Protein AF-A0A6B3F9D7-F1 (afdb_monomer)

Foldseek 3Di:
DDDDDDPPDQDCVNVVNDPVVVVVVLVVPPCVPRLVNDDPVRSVVVVVVVVVVVCVVCVVPPPPPPPPPDD

Structure (mmCIF, N/CA/C/O backbone):
data_AF-A0A6B3F9D7-F1
#
_entry.id   AF-A0A6B3F9D7-F1
#
loop_
_atom_site.group_PDB
_atom_site.id
_atom_site.type_symbol
_atom_site.label_atom_id
_atom_site.label_alt_id
_atom_site.label_comp_id
_atom_site.label_asym_id
_atom_site.label_entity_id
_atom_site.label_seq_id
_atom_site.pdbx_PDB_ins_code
_atom_site.Cartn_x
_atom_site.Cartn_y
_atom_site.Cartn_z
_atom_site.occupancy
_atom_site.B_iso_or_equiv
_atom_site.auth_seq_id
_atom_site.auth_comp_id
_atom_site.auth_asym_id
_atom_site.auth_atom_id
_atom_site.pdbx_PDB_model_num
ATOM 1 N N . GLU A 1 1 ? -22.694 -32.680 27.083 1.00 44.41 1 GLU A N 1
ATOM 2 C CA . GLU A 1 1 ? -21.419 -32.129 26.583 1.00 44.41 1 GLU A CA 1
ATOM 3 C C . GLU A 1 1 ? -21.759 -30.995 25.617 1.00 44.41 1 GLU A C 1
ATOM 5 O O . GLU A 1 1 ? -22.265 -31.257 24.541 1.00 44.41 1 GLU A O 1
ATOM 10 N N . GLN A 1 2 ? -22.065 -29.831 26.192 1.00 49.16 2 GLN A N 1
ATOM 11 C CA . GLN A 1 2 ? -21.280 -28.592 26.064 1.00 49.16 2 GLN A CA 1
ATOM 12 C C . GLN A 1 2 ? -21.351 -27.989 24.651 1.00 49.16 2 GLN A C 1
ATOM 14 O O . GLN A 1 2 ? -20.545 -28.294 23.780 1.00 49.16 2 GLN A O 1
ATOM 19 N N . GLY A 1 3 ? -22.358 -27.132 24.453 1.00 48.59 3 GLY A N 1
ATOM 20 C CA . GLY A 1 3 ? -22.423 -26.204 23.334 1.00 48.59 3 GLY A CA 1
ATOM 21 C C . GLY A 1 3 ? -21.549 -24.981 23.604 1.00 48.59 3 GLY A C 1
ATOM 22 O O . GLY A 1 3 ? -21.689 -24.346 24.646 1.00 48.59 3 GLY A O 1
ATOM 23 N N . ALA A 1 4 ? -20.692 -24.657 22.641 1.00 54.50 4 ALA A N 1
ATOM 24 C CA . ALA A 1 4 ? -20.097 -23.340 22.449 1.00 54.50 4 ALA A CA 1
ATOM 25 C C . ALA A 1 4 ? -20.523 -22.880 21.048 1.00 54.50 4 ALA A C 1
ATOM 27 O O . ALA A 1 4 ? -20.265 -23.564 20.054 1.00 54.50 4 ALA A O 1
ATOM 28 N N . GLY A 1 5 ? -21.285 -21.790 20.973 1.00 50.31 5 GLY A N 1
ATOM 29 C CA . GLY A 1 5 ? -21.839 -21.267 19.729 1.00 50.31 5 GLY A CA 1
ATOM 30 C C . GLY A 1 5 ? -20.752 -20.634 18.867 1.00 50.31 5 GLY A C 1
ATOM 31 O O . GLY A 1 5 ? -20.511 -19.439 18.958 1.00 50.31 5 GLY A O 1
ATOM 32 N N . HIS A 1 6 ? -20.115 -21.424 18.004 1.00 58.22 6 HIS A N 1
ATOM 33 C CA . HIS A 1 6 ? -19.168 -20.921 17.012 1.00 58.22 6 HIS A CA 1
ATOM 34 C C . HIS A 1 6 ? -19.962 -20.174 15.928 1.00 58.22 6 HIS A C 1
ATOM 36 O O . HIS A 1 6 ? -20.480 -20.783 14.989 1.00 58.22 6 HIS A O 1
ATOM 42 N N . ALA A 1 7 ? -20.118 -18.855 16.066 1.00 63.25 7 ALA A N 1
ATOM 43 C CA . ALA A 1 7 ? -20.564 -18.035 14.946 1.00 63.25 7 ALA A CA 1
ATOM 44 C C . ALA A 1 7 ? -19.615 -18.316 13.766 1.00 63.25 7 ALA A C 1
ATOM 46 O O . ALA A 1 7 ? -18.399 -18.266 13.965 1.00 63.25 7 ALA A O 1
ATOM 47 N N . PRO A 1 8 ? -20.115 -18.665 12.568 1.00 73.69 8 PRO A N 1
ATOM 48 C CA . PRO A 1 8 ? -19.250 -19.011 11.450 1.00 73.69 8 PRO A CA 1
ATOM 49 C C . PRO A 1 8 ? -18.298 -17.845 11.180 1.00 73.69 8 PRO A C 1
ATOM 51 O O . PRO A 1 8 ? -18.739 -16.727 10.901 1.00 73.69 8 PRO A O 1
ATOM 54 N N . LEU A 1 9 ? -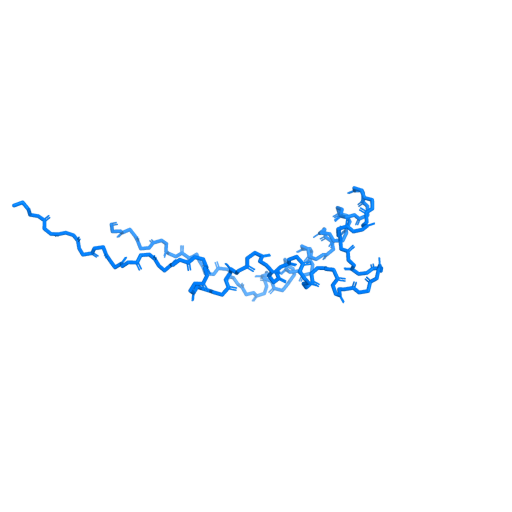16.992 -18.102 11.311 1.00 80.50 9 LEU A N 1
ATOM 55 C CA . LEU A 1 9 ? -15.965 -17.132 10.957 1.00 80.50 9 LEU A CA 1
ATOM 56 C C . LEU A 1 9 ? -16.188 -16.764 9.492 1.00 80.50 9 LEU A C 1
ATOM 58 O O . LEU A 1 9 ? -16.116 -17.625 8.613 1.00 80.50 9 LEU A O 1
ATOM 62 N N . ARG A 1 10 ? -16.520 -15.496 9.239 1.00 81.44 10 ARG A N 1
ATOM 63 C CA . A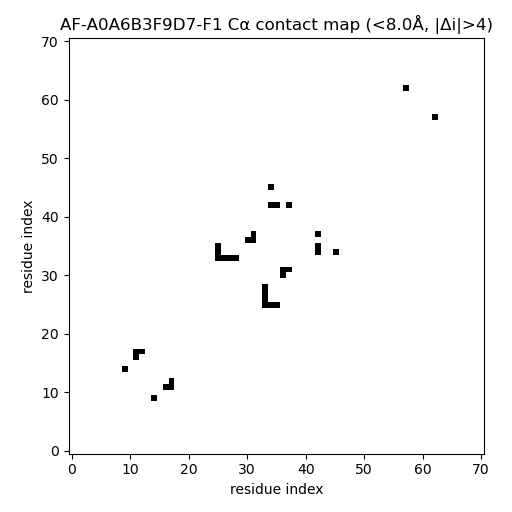RG A 1 10 ? -16.739 -15.006 7.877 1.00 81.44 10 ARG A CA 1
ATOM 64 C C . ARG A 1 10 ? -15.473 -15.243 7.071 1.00 81.44 10 ARG A C 1
ATOM 66 O O . ARG A 1 10 ? -14.375 -14.904 7.519 1.00 81.44 10 ARG A O 1
ATOM 73 N N . THR A 1 11 ? -15.622 -15.820 5.889 1.00 83.94 11 THR A N 1
ATOM 74 C CA . THR A 1 11 ? -14.483 -16.053 5.004 1.00 83.94 11 THR A CA 1
ATOM 75 C C . THR A 1 11 ? -13.896 -14.722 4.528 1.00 83.94 11 THR A C 1
A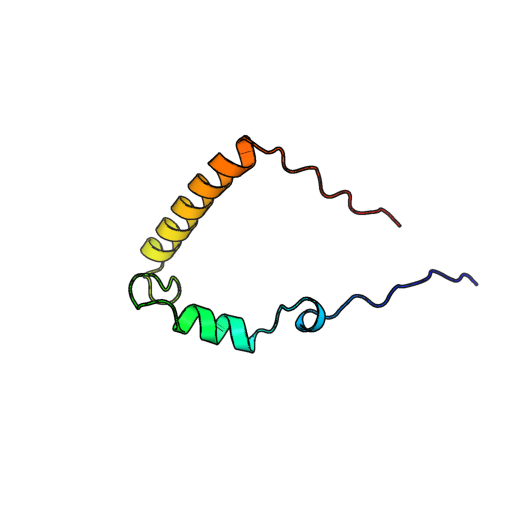TOM 77 O O . THR A 1 11 ? -14.578 -13.695 4.500 1.00 83.94 11 THR A O 1
ATOM 80 N N . ALA A 1 12 ? -12.621 -14.724 4.129 1.00 83.88 12 ALA A N 1
ATOM 81 C CA . ALA A 1 12 ? -11.952 -13.532 3.602 1.00 83.88 12 ALA A CA 1
ATOM 82 C C . ALA A 1 12 ? -12.764 -12.873 2.469 1.00 83.88 12 ALA A C 1
ATOM 84 O O . ALA A 1 12 ? -12.976 -11.661 2.481 1.00 83.88 12 ALA A O 1
ATOM 85 N N . ALA A 1 13 ? -13.329 -13.687 1.571 1.00 82.44 13 ALA A N 1
ATOM 86 C CA . ALA A 1 13 ? -14.191 -13.225 0.489 1.00 82.44 13 ALA A CA 1
ATOM 87 C C . ALA A 1 13 ? -15.456 -12.502 0.994 1.00 82.44 13 ALA A C 1
ATOM 89 O O . ALA A 1 13 ? -15.831 -11.466 0.446 1.00 82.44 13 ALA A O 1
ATOM 90 N N . GLU A 1 14 ? -16.088 -12.989 2.066 1.00 80.62 14 GLU A N 1
ATOM 91 C CA . GLU A 1 14 ? -17.265 -12.350 2.677 1.00 80.62 14 GLU A CA 1
ATOM 92 C C . GLU A 1 14 ? -16.936 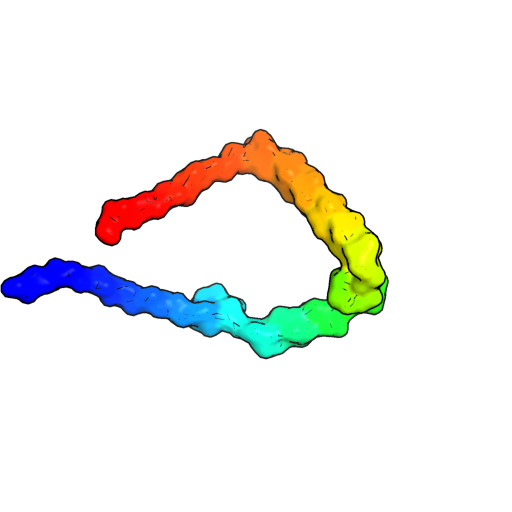-11.043 3.408 1.00 80.62 14 GLU A C 1
ATOM 94 O O . GLU A 1 14 ? -17.796 -10.173 3.538 1.00 80.62 14 GLU A O 1
ATOM 99 N N . LEU A 1 15 ? -15.694 -10.886 3.866 1.00 84.38 15 LEU A N 1
ATOM 100 C CA . LEU A 1 15 ? -15.172 -9.645 4.440 1.00 84.38 15 LEU A CA 1
ATOM 101 C C . LEU A 1 15 ? -14.664 -8.665 3.360 1.00 84.38 15 LEU A C 1
ATOM 103 O O . LEU A 1 15 ? -14.166 -7.591 3.691 1.00 84.38 15 LEU A O 1
ATOM 107 N N . GLY A 1 16 ? -14.790 -9.017 2.073 1.00 79.75 16 GLY A N 1
ATOM 108 C CA . GLY A 1 16 ? -14.328 -8.208 0.940 1.00 79.75 16 GLY A CA 1
ATOM 109 C C . GLY A 1 16 ? -12.831 -8.337 0.632 1.00 79.75 16 GLY A C 1
ATOM 110 O O . GLY A 1 16 ? -12.324 -7.620 -0.234 1.00 79.75 16 GLY A O 1
ATOM 111 N N . PHE A 1 17 ? -12.127 -9.252 1.302 1.00 77.62 17 PHE A N 1
ATOM 112 C CA . PHE A 1 17 ? -10.740 -9.614 1.022 1.00 77.62 17 PHE A CA 1
ATOM 113 C C . PHE A 1 17 ? -10.710 -10.732 -0.028 1.00 77.62 17 PHE A C 1
ATOM 115 O O . PHE A 1 17 ? -10.648 -11.917 0.286 1.00 77.62 17 PHE A O 1
ATOM 122 N N . ASP A 1 18 ? -10.809 -10.330 -1.292 1.00 82.31 18 ASP A N 1
ATOM 123 C CA . ASP A 1 18 ? -10.725 -11.203 -2.464 1.00 82.31 18 ASP A CA 1
ATOM 124 C C . ASP A 1 18 ? -9.396 -10.948 -3.197 1.00 82.31 18 ASP A C 1
ATOM 126 O O . ASP A 1 18 ? -9.158 -9.849 -3.717 1.00 82.31 18 ASP A O 1
ATOM 130 N N . ASP A 1 19 ? -8.516 -11.953 -3.224 1.00 71.88 19 ASP A N 1
ATOM 131 C CA . ASP A 1 19 ? -7.152 -11.857 -3.768 1.00 71.88 19 ASP A CA 1
ATOM 132 C C . ASP A 1 19 ? -7.125 -11.449 -5.247 1.00 71.88 19 ASP A C 1
ATOM 134 O O . ASP A 1 19 ? -6.190 -10.776 -5.700 1.00 71.88 19 ASP A O 1
ATOM 138 N N . THR A 1 20 ? -8.182 -11.774 -6.002 1.00 75.25 20 THR A N 1
ATOM 139 C CA . THR A 1 20 ? -8.279 -11.397 -7.420 1.00 75.25 20 THR A CA 1
ATOM 140 C C . THR A 1 20 ? -8.317 -9.880 -7.623 1.00 75.25 20 THR A C 1
ATOM 142 O O . THR A 1 20 ? -7.817 -9.369 -8.629 1.00 75.25 20 THR A O 1
ATOM 145 N N . ARG A 1 21 ? -8.836 -9.122 -6.650 1.00 72.00 21 ARG A N 1
ATOM 146 C CA . ARG A 1 21 ? -8.966 -7.659 -6.746 1.00 72.00 21 ARG A CA 1
ATOM 147 C C . ARG A 1 21 ? -7.735 -6.922 -6.253 1.00 72.00 21 ARG A C 1
ATOM 149 O O . ARG A 1 21 ? -7.436 -5.848 -6.774 1.00 72.00 21 ARG A O 1
ATOM 156 N N . TYR A 1 22 ? -7.008 -7.477 -5.285 1.00 68.06 22 TYR A N 1
ATOM 157 C CA . TYR A 1 22 ? -5.765 -6.871 -4.802 1.00 68.06 22 TYR A CA 1
ATOM 158 C C . TYR A 1 22 ? -4.708 -6.840 -5.904 1.00 68.06 22 TYR A C 1
ATOM 160 O O . TYR A 1 22 ? -4.114 -5.786 -6.132 1.00 68.06 22 TYR A O 1
ATOM 168 N N . GLY A 1 23 ? -4.570 -7.941 -6.654 1.00 68.19 23 GLY A N 1
ATOM 169 C CA . GLY A 1 23 ? -3.719 -8.034 -7.843 1.00 68.19 23 GLY A CA 1
ATOM 170 C C . GLY A 1 23 ? -4.078 -7.035 -8.946 1.00 68.19 23 GLY A C 1
ATOM 171 O O . GLY A 1 23 ? -3.205 -6.389 -9.525 1.00 68.19 23 GLY A O 1
ATOM 172 N N . ALA A 1 24 ? -5.375 -6.855 -9.195 1.00 66.19 24 ALA A N 1
ATOM 173 C CA . ALA A 1 24 ? -5.866 -5.904 -10.184 1.00 66.19 24 ALA A CA 1
ATOM 174 C C . ALA A 1 24 ? -5.671 -4.446 -9.739 1.00 66.19 24 ALA A C 1
ATOM 176 O O . ALA A 1 24 ? -5.223 -3.622 -10.529 1.00 66.19 24 ALA A O 1
ATOM 177 N N . ARG A 1 25 ? -5.954 -4.118 -8.471 1.00 67.81 25 ARG A N 1
ATOM 178 C CA . ARG A 1 25 ? -5.831 -2.752 -7.941 1.00 67.81 25 ARG A CA 1
ATOM 179 C C . ARG A 1 25 ? -4.373 -2.313 -7.834 1.00 67.81 25 ARG A C 1
ATOM 181 O O . ARG A 1 25 ? -4.070 -1.179 -8.183 1.00 67.81 25 ARG A O 1
ATOM 188 N N . GLN A 1 26 ? -3.472 -3.198 -7.399 1.00 66.69 26 GLN A N 1
ATOM 189 C CA . GLN A 1 26 ? -2.042 -2.881 -7.382 1.00 66.69 26 GLN A CA 1
ATOM 190 C C . GLN A 1 26 ? -1.506 -2.655 -8.801 1.00 66.69 26 GLN A C 1
ATOM 192 O O . GLN A 1 26 ? -0.732 -1.733 -9.005 1.00 66.69 26 GLN A O 1
ATOM 197 N N . ASN A 1 27 ? -1.981 -3.420 -9.792 1.00 65.62 27 ASN A N 1
ATOM 198 C CA . ASN A 1 27 ? -1.599 -3.245 -11.195 1.00 65.62 27 ASN A CA 1
ATOM 199 C C . ASN A 1 27 ? -2.293 -2.051 -11.884 1.00 65.62 27 ASN A C 1
ATOM 201 O O . ASN A 1 27 ? -1.843 -1.605 -12.933 1.00 65.62 27 ASN A O 1
ATOM 205 N N . ALA A 1 28 ? -3.386 -1.542 -11.307 1.00 65.50 28 ALA A N 1
ATOM 206 C CA . ALA A 1 28 ? -4.107 -0.363 -11.785 1.00 65.50 28 ALA A CA 1
ATOM 207 C C . ALA A 1 28 ? -3.534 0.961 -11.250 1.00 65.50 28 ALA A C 1
ATOM 209 O O . ALA A 1 28 ? -3.941 2.027 -11.709 1.00 65.50 28 ALA A O 1
ATOM 210 N N . LEU A 1 29 ? -2.605 0.912 -10.288 1.00 68.31 29 LEU A N 1
ATOM 211 C CA . LEU A 1 29 ? -1.831 2.086 -9.894 1.00 68.31 29 LEU A CA 1
ATOM 212 C C . LEU A 1 29 ? -0.879 2.451 -11.042 1.00 68.31 29 LEU A C 1
ATOM 214 O O . LEU A 1 29 ? -0.254 1.554 -11.619 1.00 68.31 29 LEU A O 1
ATOM 218 N N . PRO A 1 30 ? -0.739 3.741 -11.387 1.00 65.19 30 PRO A N 1
ATOM 219 C CA . PRO A 1 30 ? 0.219 4.162 -12.402 1.00 65.19 30 PRO A CA 1
ATOM 220 C C . PRO A 1 30 ? 1.633 3.703 -12.016 1.00 65.19 30 PRO A C 1
ATOM 222 O O . PRO A 1 30 ? 1.959 3.565 -10.837 1.00 65.19 30 PRO A O 1
ATOM 225 N N . ALA A 1 31 ? 2.485 3.457 -13.016 1.00 62.16 31 ALA A N 1
ATOM 226 C CA . ALA A 1 31 ? 3.769 2.764 -12.857 1.00 62.16 31 ALA A CA 1
ATOM 227 C C . ALA A 1 31 ? 4.750 3.395 -11.837 1.00 62.16 31 ALA A C 1
ATOM 229 O O . ALA A 1 31 ? 5.684 2.720 -11.417 1.00 62.16 31 ALA A O 1
ATOM 230 N N . GLY A 1 32 ? 4.538 4.647 -11.409 1.00 60.16 32 GLY A N 1
ATOM 231 C CA . GLY A 1 32 ? 5.314 5.311 -10.349 1.00 60.16 32 GLY A CA 1
ATOM 232 C C . GLY A 1 32 ? 4.736 5.184 -8.932 1.00 60.16 32 GLY A C 1
ATOM 233 O O . GLY A 1 32 ? 5.456 5.383 -7.961 1.00 60.16 32 GLY A O 1
ATOM 234 N N . GLU A 1 33 ? 3.459 4.827 -8.799 1.00 68.00 33 GLU A N 1
ATOM 235 C CA . GLU A 1 33 ? 2.753 4.682 -7.515 1.00 68.00 33 GLU A CA 1
ATOM 236 C C . GLU A 1 33 ? 2.501 3.210 -7.160 1.00 68.00 33 GLU A C 1
ATOM 238 O O . GLU A 1 33 ? 1.987 2.898 -6.086 1.00 68.00 33 GLU A O 1
ATOM 243 N N . ASN A 1 34 ? 2.857 2.287 -8.058 1.00 75.31 34 ASN A N 1
ATOM 244 C CA . ASN A 1 34 ? 2.740 0.857 -7.832 1.00 75.31 34 ASN A CA 1
ATOM 245 C C . ASN A 1 34 ? 3.952 0.333 -7.032 1.00 75.31 34 ASN A C 1
ATOM 247 O O . ASN A 1 34 ? 5.031 0.141 -7.602 1.00 75.31 34 ASN A O 1
ATOM 251 N N . PRO A 1 35 ? 3.799 0.000 -5.735 1.00 75.19 35 PRO A N 1
ATOM 252 C CA . PRO A 1 35 ? 4.910 -0.461 -4.908 1.00 75.19 35 PRO A CA 1
ATOM 253 C C . PRO A 1 35 ? 5.442 -1.839 -5.326 1.00 75.19 35 PRO A C 1
ATOM 255 O O . PRO A 1 35 ? 6.503 -2.242 -4.855 1.00 75.19 35 PRO A O 1
ATOM 258 N N . ALA A 1 36 ? 4.715 -2.586 -6.165 1.00 77.44 36 ALA A N 1
ATOM 259 C CA . ALA A 1 36 ? 5.171 -3.865 -6.702 1.00 77.44 36 ALA A CA 1
ATOM 260 C C . ALA A 1 36 ? 6.190 -3.700 -7.844 1.00 77.44 36 ALA A C 1
ATOM 262 O O . ALA A 1 36 ? 6.954 -4.629 -8.091 1.00 77.44 36 ALA A O 1
ATOM 263 N N . GLY A 1 37 ? 6.216 -2.538 -8.509 1.00 79.88 37 GLY A N 1
ATOM 264 C CA . GLY A 1 37 ? 7.180 -2.206 -9.565 1.00 79.88 37 GLY A CA 1
ATOM 265 C C . GLY A 1 37 ? 8.434 -1.474 -9.073 1.00 79.88 37 GLY A C 1
ATOM 266 O O . GLY A 1 37 ? 9.348 -1.247 -9.861 1.00 79.88 37 GLY A O 1
ATOM 267 N N . LEU A 1 38 ? 8.487 -1.096 -7.791 1.00 83.50 38 LEU A N 1
ATOM 268 C CA . LEU A 1 38 ? 9.638 -0.416 -7.193 1.00 83.50 38 LEU A CA 1
ATOM 269 C C . LEU A 1 38 ? 10.751 -1.412 -6.821 1.00 83.50 38 LEU A C 1
ATOM 271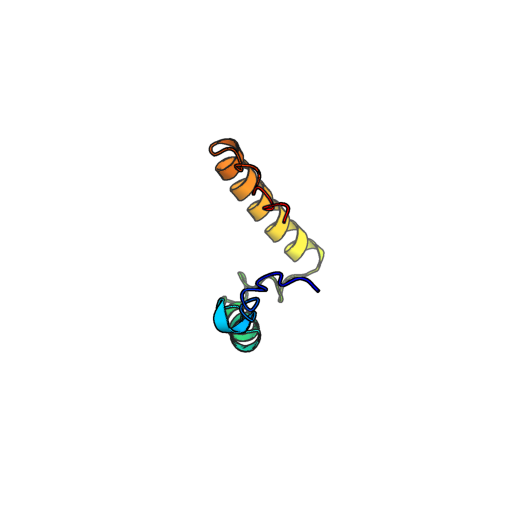 O O . LEU A 1 38 ? 10.479 -2.535 -6.392 1.00 83.50 38 LEU A O 1
ATOM 275 N N . ASP A 1 39 ? 12.005 -0.961 -6.910 1.00 90.25 39 ASP A N 1
ATOM 276 C CA . ASP A 1 39 ? 13.179 -1.647 -6.348 1.00 90.25 39 ASP A CA 1
ATOM 277 C C . ASP A 1 39 ? 12.986 -1.947 -4.840 1.00 90.25 39 ASP A C 1
ATOM 279 O O . ASP A 1 39 ? 12.266 -1.201 -4.165 1.00 90.25 39 ASP A O 1
ATOM 283 N N . PRO A 1 40 ? 13.605 -2.997 -4.260 1.00 88.25 40 PRO A N 1
ATOM 284 C CA . PRO A 1 40 ? 13.502 -3.303 -2.831 1.00 88.25 40 PRO A CA 1
ATOM 285 C C . PRO A 1 40 ? 13.707 -2.109 -1.886 1.00 88.25 40 PRO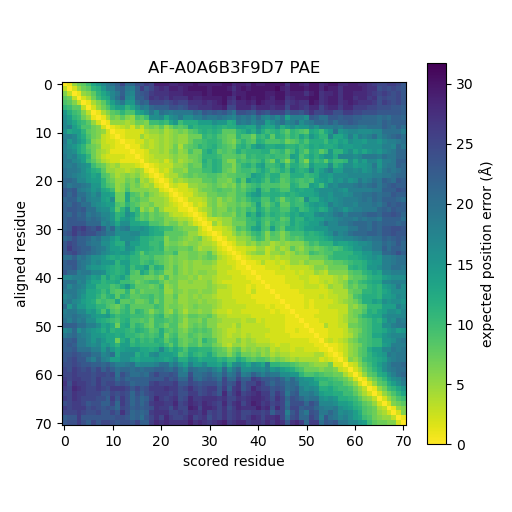 A C 1
ATOM 287 O O . PRO A 1 40 ? 12.991 -2.007 -0.881 1.00 88.25 40 PRO A O 1
ATOM 290 N N . VAL A 1 41 ? 14.631 -1.198 -2.207 1.00 91.44 41 VAL A N 1
ATOM 291 C CA . VAL A 1 41 ? 14.889 0.010 -1.411 1.00 91.44 41 VAL A CA 1
ATOM 292 C C . VAL A 1 41 ? 13.775 1.033 -1.615 1.00 91.44 41 VAL A C 1
ATOM 294 O O . VAL A 1 41 ? 13.195 1.499 -0.636 1.00 91.44 41 VAL A O 1
ATOM 297 N N . GLY A 1 42 ? 13.396 1.316 -2.865 1.00 89.12 42 GLY A N 1
ATOM 298 C CA . GLY A 1 42 ? 12.297 2.241 -3.172 1.00 89.12 42 GLY A CA 1
ATOM 299 C C . GLY A 1 42 ? 10.965 1.794 -2.562 1.00 89.12 42 GLY A C 1
ATOM 300 O O . GLY A 1 42 ? 10.209 2.597 -2.015 1.00 89.12 42 GLY A O 1
ATOM 301 N N . ARG A 1 43 ? 10.710 0.483 -2.555 1.00 88.50 43 ARG A N 1
ATOM 302 C CA . ARG A 1 43 ? 9.537 -0.116 -1.915 1.00 88.50 43 ARG A CA 1
ATOM 303 C C . ARG A 1 43 ? 9.565 0.029 -0.395 1.00 88.50 43 ARG A C 1
ATOM 305 O O . ARG A 1 43 ? 8.508 0.202 0.211 1.00 88.50 43 ARG A O 1
ATOM 312 N N . SER A 1 44 ? 10.742 -0.081 0.219 1.00 88.56 44 SER A N 1
ATOM 313 C CA . SER A 1 44 ? 10.912 0.111 1.663 1.00 88.56 44 SER A CA 1
ATOM 314 C C . SER A 1 44 ? 10.689 1.570 2.055 1.00 88.56 44 SER A C 1
ATOM 316 O O . SER A 1 44 ? 9.928 1.819 2.985 1.00 88.56 44 SER A O 1
ATOM 318 N N . LEU A 1 45 ? 11.229 2.518 1.281 1.00 90.62 45 LEU A N 1
ATOM 319 C CA . LEU A 1 45 ? 11.030 3.953 1.494 1.00 90.62 45 LEU A CA 1
ATOM 320 C C . LEU A 1 45 ? 9.543 4.336 1.435 1.00 90.62 45 LEU A C 1
ATOM 322 O O . LEU A 1 45 ? 9.015 4.899 2.387 1.00 90.62 45 LEU A O 1
ATOM 326 N N . PHE A 1 46 ? 8.821 3.922 0.387 1.00 88.56 46 PHE A N 1
ATOM 327 C CA . PHE A 1 46 ? 7.385 4.211 0.259 1.00 88.56 46 PHE A CA 1
ATOM 328 C C . PHE A 1 46 ? 6.549 3.605 1.404 1.00 88.56 46 PHE A C 1
ATOM 330 O O . PHE A 1 46 ? 5.514 4.142 1.808 1.00 88.56 46 PHE A O 1
ATOM 337 N N . ARG A 1 47 ? 6.974 2.453 1.945 1.00 88.00 47 ARG A N 1
ATOM 338 C CA . ARG A 1 47 ? 6.340 1.852 3.130 1.00 88.00 47 ARG A CA 1
ATOM 339 C C . ARG A 1 47 ? 6.621 2.661 4.392 1.00 88.00 47 ARG A C 1
ATOM 341 O O . ARG 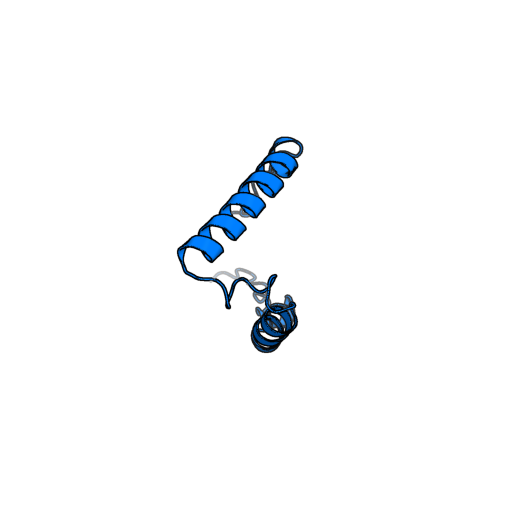A 1 47 ? 5.703 2.821 5.192 1.00 88.00 47 ARG A O 1
ATOM 348 N N . GLU A 1 48 ? 7.845 3.139 4.568 1.00 91.31 48 GLU A N 1
ATOM 349 C CA . GLU A 1 48 ? 8.251 3.941 5.722 1.00 91.31 48 GLU A CA 1
ATOM 350 C C . GLU A 1 48 ? 7.568 5.311 5.734 1.00 91.31 48 GLU A C 1
ATOM 352 O O . GLU A 1 48 ? 6.999 5.682 6.756 1.00 91.31 48 GLU A O 1
ATOM 357 N N . GLU A 1 49 ? 7.493 6.002 4.593 1.00 88.94 49 GLU A N 1
ATOM 358 C CA . GLU A 1 49 ? 6.765 7.273 4.475 1.00 88.94 49 GLU A CA 1
ATOM 359 C C . GLU A 1 49 ? 5.285 7.115 4.832 1.00 88.94 49 GLU A C 1
ATOM 361 O O . GLU A 1 49 ? 4.741 7.879 5.633 1.00 88.94 49 GLU A O 1
ATOM 366 N N . ARG A 1 50 ? 4.628 6.070 4.304 1.00 87.12 50 ARG A N 1
ATOM 367 C CA . ARG A 1 50 ? 3.246 5.762 4.695 1.00 87.12 50 ARG A CA 1
ATOM 368 C C . ARG A 1 50 ? 3.141 5.441 6.177 1.00 87.12 50 ARG A C 1
ATOM 370 O O . ARG A 1 50 ? 2.198 5.899 6.813 1.00 87.12 50 ARG A O 1
ATOM 377 N N . ARG A 1 51 ? 4.081 4.675 6.738 1.00 86.62 51 ARG A N 1
ATOM 378 C CA . ARG A 1 51 ? 4.083 4.364 8.170 1.00 86.62 51 ARG A CA 1
ATOM 379 C C . ARG A 1 51 ? 4.198 5.633 9.004 1.00 86.62 51 ARG A C 1
ATOM 381 O O . ARG A 1 51 ? 3.395 5.777 9.909 1.00 86.62 51 ARG A O 1
ATOM 388 N N . ALA A 1 52 ? 5.117 6.541 8.693 1.00 88.62 52 ALA A N 1
ATO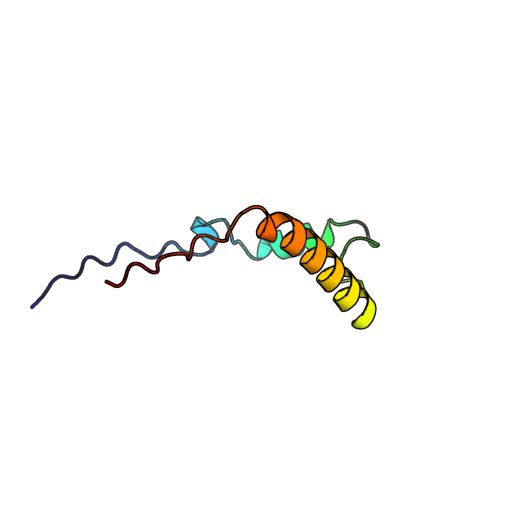M 389 C CA . ALA A 1 52 ? 5.278 7.798 9.420 1.00 88.62 52 ALA A CA 1
ATOM 390 C C . ALA A 1 52 ? 4.023 8.683 9.318 1.00 88.62 52 ALA A C 1
ATOM 392 O O . ALA A 1 52 ? 3.558 9.223 10.320 1.00 88.62 52 ALA A O 1
ATOM 393 N N . ALA A 1 53 ? 3.415 8.776 8.130 1.00 85.44 53 ALA A N 1
ATOM 394 C CA . ALA A 1 53 ? 2.177 9.527 7.925 1.00 85.44 53 ALA A CA 1
ATOM 395 C C . ALA A 1 53 ? 0.977 8.916 8.670 1.00 85.44 53 ALA A C 1
ATOM 397 O O . ALA A 1 53 ? 0.127 9.646 9.184 1.00 85.44 53 ALA A O 1
ATOM 398 N N . LEU A 1 54 ? 0.881 7.583 8.726 1.00 82.56 54 LEU A N 1
ATOM 399 C CA . LEU A 1 54 ? -0.141 6.901 9.519 1.00 82.56 54 LEU A CA 1
ATOM 400 C C . LEU A 1 54 ? 0.152 7.029 11.011 1.00 82.56 54 LEU A C 1
ATOM 402 O O . LEU A 1 54 ? -0.765 7.352 11.746 1.00 82.56 54 LEU A O 1
ATOM 406 N N . GLU A 1 55 ? 1.396 6.836 11.447 1.00 82.12 55 GLU A N 1
ATOM 407 C CA . GLU A 1 55 ? 1.820 6.977 12.841 1.00 82.12 55 GLU A CA 1
ATOM 408 C C . GLU A 1 55 ? 1.475 8.367 13.366 1.00 82.12 55 GLU A C 1
ATOM 410 O O . GLU A 1 55 ? 0.842 8.462 14.410 1.00 82.12 55 GLU A O 1
ATOM 415 N N . ALA A 1 56 ? 1.761 9.423 12.598 1.00 80.38 56 ALA A N 1
ATOM 416 C CA . ALA A 1 56 ? 1.381 10.794 12.925 1.00 80.38 56 ALA A CA 1
ATOM 417 C C . ALA A 1 56 ? -0.143 10.985 13.067 1.00 80.38 56 ALA A C 1
ATOM 419 O O . ALA A 1 56 ? -0.591 11.688 13.971 1.00 80.38 56 ALA A O 1
ATOM 420 N N . GLN A 1 57 ? -0.950 10.339 12.215 1.00 76.12 57 GLN A N 1
ATOM 421 C CA . GLN A 1 57 ? -2.418 10.370 12.316 1.00 76.12 57 GLN A CA 1
ATOM 422 C C . GLN A 1 57 ? -2.943 9.524 13.488 1.00 76.12 57 GLN A C 1
ATOM 424 O O . GLN A 1 57 ? -3.871 9.933 14.178 1.00 76.12 57 GLN A O 1
ATOM 429 N N . THR A 1 58 ? -2.345 8.361 13.746 1.00 69.81 58 THR A N 1
ATOM 430 C CA . THR A 1 58 ? -2.737 7.449 14.831 1.00 69.81 58 THR A CA 1
ATOM 431 C C . THR A 1 58 ? -2.230 7.897 16.198 1.00 69.81 58 THR A C 1
ATOM 433 O O . THR A 1 58 ? -2.839 7.565 17.201 1.00 69.81 58 THR A O 1
ATOM 436 N N . HIS A 1 59 ? -1.163 8.694 16.284 1.00 63.84 59 HIS A N 1
ATOM 437 C CA . HIS A 1 59 ? -0.724 9.265 17.562 1.00 63.84 59 HIS A CA 1
ATOM 438 C C . HIS A 1 59 ? -1.731 10.291 18.103 1.00 63.84 59 HIS A C 1
ATOM 440 O O . HIS A 1 59 ? -1.818 10.490 19.309 1.00 63.84 59 HIS A O 1
ATOM 446 N N . ALA A 1 60 ? -2.511 10.928 17.221 1.00 59.72 60 ALA A N 1
ATOM 447 C CA . ALA A 1 60 ? -3.602 11.824 17.604 1.00 59.72 60 ALA A CA 1
ATOM 448 C C . ALA A 1 60 ? -4.891 11.077 17.995 1.00 59.72 60 ALA A C 1
ATOM 450 O O . ALA A 1 60 ? -5.774 11.655 18.625 1.00 59.72 60 ALA A O 1
ATOM 451 N N . GLN A 1 61 ? -5.004 9.800 17.630 1.00 56.72 61 GLN A N 1
ATOM 452 C CA . GLN A 1 61 ? -6.170 8.971 17.887 1.00 56.72 61 GLN A CA 1
ATOM 453 C C . GLN A 1 61 ? -5.678 7.634 18.422 1.00 56.72 61 GLN A C 1
ATOM 455 O O . GLN A 1 61 ? -5.438 6.714 17.641 1.00 56.72 61 GLN A O 1
ATOM 460 N N . GLU A 1 62 ? -5.489 7.575 19.747 1.00 57.06 62 GLU A N 1
ATOM 461 C CA . GLU A 1 62 ? -5.092 6.370 20.479 1.00 57.06 62 GLU A CA 1
ATOM 462 C C . GLU A 1 62 ? -5.712 5.130 19.814 1.00 57.06 62 GLU A C 1
ATOM 464 O O . GLU A 1 62 ? -6.941 5.078 19.655 1.00 57.06 62 GLU A O 1
ATOM 469 N N . PRO A 1 63 ? -4.908 4.143 19.380 1.00 54.25 63 PRO A N 1
ATOM 470 C CA . PRO A 1 63 ? -5.464 2.879 18.957 1.00 54.25 63 PRO A CA 1
ATOM 471 C C . PRO A 1 63 ? -6.095 2.268 20.204 1.00 54.25 63 PRO A C 1
ATOM 473 O O . PRO A 1 63 ? -5.392 1.725 21.054 1.00 54.25 63 PRO A O 1
ATOM 476 N N . ALA A 1 64 ? -7.421 2.395 20.331 1.00 55.59 64 ALA A N 1
ATOM 477 C CA . ALA A 1 64 ? -8.176 1.647 21.318 1.00 55.59 64 ALA A CA 1
ATOM 478 C C . ALA A 1 64 ? -7.690 0.197 21.207 1.00 55.59 64 ALA A C 1
ATOM 480 O O . ALA A 1 64 ? -7.737 -0.345 20.093 1.00 55.59 64 ALA A O 1
ATOM 481 N N . PRO A 1 65 ? -7.156 -0.408 22.286 1.00 55.66 65 PRO A N 1
ATOM 482 C CA . PRO A 1 65 ? -6.719 -1.787 22.229 1.00 55.66 65 PRO A CA 1
ATOM 483 C C . PRO A 1 65 ? -7.922 -2.568 21.726 1.00 55.66 65 PRO A C 1
ATOM 485 O O . PRO A 1 65 ? -8.9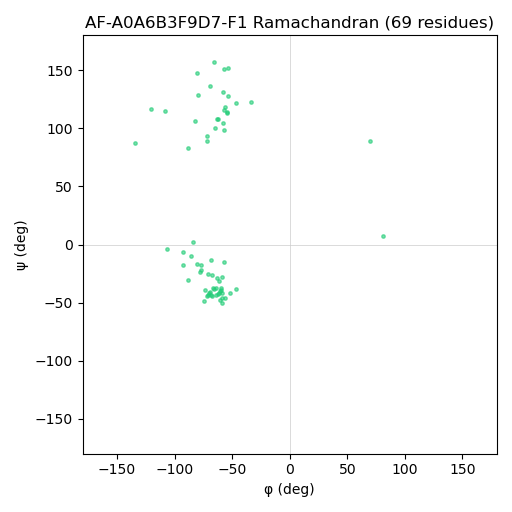65 -2.562 22.383 1.00 55.66 65 PRO A O 1
ATOM 488 N N . GLN A 1 66 ? -7.820 -3.153 20.525 1.00 58.03 66 GLN A N 1
ATOM 489 C CA . GLN A 1 66 ? -8.819 -4.095 20.055 1.00 58.03 66 GLN A CA 1
ATOM 490 C C . GLN A 1 66 ? -8.861 -5.185 21.115 1.00 58.03 66 GLN A C 1
ATOM 492 O O . GLN A 1 66 ? -7.980 -6.045 21.183 1.00 58.03 66 GLN A O 1
ATOM 497 N N . GLN A 1 67 ? -9.850 -5.077 22.000 1.00 53.94 67 GLN A N 1
ATOM 498 C CA . GLN A 1 67 ? -10.185 -6.095 22.961 1.00 53.94 67 GLN A CA 1
ATOM 499 C C . GLN A 1 67 ? -10.480 -7.318 22.111 1.00 53.94 67 GLN A C 1
ATOM 501 O O . GLN A 1 67 ? -11.493 -7.378 21.418 1.00 53.94 67 GLN A O 1
ATOM 506 N N . ARG A 1 68 ? -9.531 -8.256 22.096 1.00 54.12 68 ARG A N 1
ATOM 507 C CA . ARG A 1 68 ? -9.848 -9.646 21.813 1.00 54.12 68 ARG A CA 1
ATOM 508 C C . ARG A 1 68 ? -10.938 -9.979 22.830 1.00 54.12 68 ARG A C 1
ATOM 510 O O . ARG A 1 68 ? -10.628 -9.896 24.020 1.00 54.12 68 ARG A O 1
ATOM 517 N N . PRO A 1 69 ? -12.189 -10.244 22.420 1.00 55.16 69 PRO A N 1
ATOM 518 C CA . PRO A 1 69 ? -13.107 -10.871 23.341 1.00 55.16 69 PRO A CA 1
ATOM 519 C C . PRO A 1 69 ? -12.470 -12.225 23.640 1.00 55.16 69 PRO A C 1
ATOM 521 O O . PRO A 1 69 ? -12.324 -13.061 22.750 1.00 55.16 69 PRO A O 1
ATOM 524 N N . GLU A 1 70 ? -11.939 -12.356 24.851 1.00 58.84 70 GLU A N 1
ATOM 525 C CA . GLU A 1 70 ? -11.664 -13.656 25.432 1.00 58.84 70 GLU A CA 1
ATOM 526 C C . GLU A 1 70 ? -13.020 -14.349 25.579 1.00 58.84 70 GLU A C 1
ATOM 528 O O . GLU A 1 70 ? -13.840 -13.933 26.397 1.00 58.84 70 GLU A O 1
ATOM 533 N N . GLU A 1 71 ? -13.262 -15.353 24.740 1.00 50.06 71 GLU A N 1
ATOM 534 C CA . GLU A 1 71 ? -14.249 -16.412 24.962 1.00 50.06 71 GLU A CA 1
ATOM 535 C C . GLU A 1 71 ? -13.666 -17.744 24.481 1.00 50.06 71 GLU A C 1
ATOM 537 O O . GLU A 1 71 ? -13.186 -17.801 23.323 1.00 50.06 71 GLU A O 1
#

Solvent-accessible surface area (backbone atoms only — not comparable to full-atom values): 4620 Å² total; per-residue (Å²): 138,83,88,75,90,75,71,78,78,76,49,53,59,78,74,70,55,43,72,77,51,54,60,50,53,52,68,66,36,58,82,90,73,19,62,88,74,42,54,77,64,58,34,48,50,59,49,49,54,51,46,54,57,46,48,61,56,40,71,78,44,73,76,71,76,79,73,72,80,88,125

Radius of gyration: 18.68 Å; Cα contacts (8 Å, |Δi|>4): 18; chains: 1; bounding box: 37×44×39 Å

Mean predicted aligned error: 13.35 Å

Secondary structure (DSSP, 8-state):
-----------TTTTT--HHHHHHHHHHS-TTT-TTSS-HHHHHHHHHHHHHHHHHHHHTS----------

pLDDT: mean 72.07, std 13.26, range [44.41, 91.44]

Sequence (71 aa):
EQGAGHAPLRTAAELGFDDTRYGARQNALPAGENPAGLDPVGRSLFREERRAALEAQTHAQEPAPQQRPEE